Protein AF-A0A942ZDH5-F1 (afdb_monomer)

Solvent-accessible surface area (backbone atoms only — not comparable to full-atom values): 6066 Å² total; per-residue (Å²): 138,85,80,88,73,80,82,85,72,93,68,80,52,72,69,55,48,62,67,33,48,62,43,25,53,53,11,25,53,49,3,25,57,38,3,44,36,70,65,49,24,40,67,53,17,20,55,50,20,32,51,53,47,42,72,72,40,95,60,48,84,44,56,90,74,75,37,65,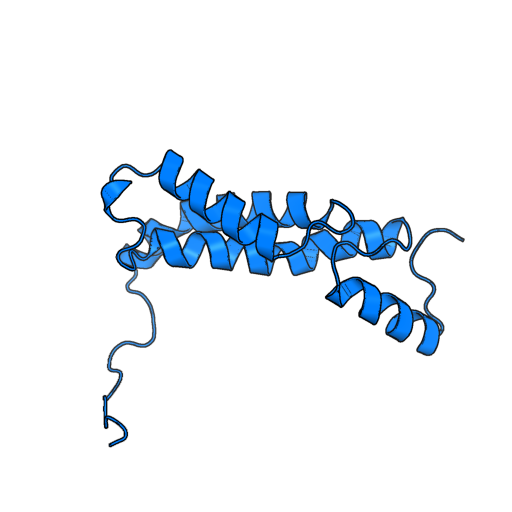58,60,50,46,8,17,53,32,1,26,61,25,12,66,64,15,17,46,48,31,23,52,61,63,49,39,34,3,22,78,68,46,46,54,45,53,56,54,33,48,75,71,75,40,78,56,22,76,133

Secondary structure (DSSP, 8-state):
----------S--HHHHHHHHHHHHHHHHHHHHHHTSTTTHHHHHHHHHHHHHHHH-S-GGGTTTT-HHHHHHHHHHHHHHHHHTHHHHHHHS--SSHHHHHHHHHHHHTT---S--

pLDDT: mean 92.47, std 10.56, range [42.44, 98.5]

Radius of gyration: 17.67 Å; Cα contacts (8 Å, |Δi|>4): 191; chains: 1; bounding box: 33×37×50 Å

Structure (mmCIF, N/CA/C/O backbone):
data_AF-A0A942ZDH5-F1
#
_entry.id   AF-A0A942ZDH5-F1
#
loop_
_atom_site.group_PDB
_atom_site.id
_atom_site.type_symbol
_atom_site.label_atom_id
_atom_site.label_alt_id
_atom_site.label_comp_id
_atom_site.label_asym_id
_atom_site.label_entity_id
_atom_site.label_seq_id
_atom_site.pdbx_PDB_ins_code
_atom_site.Cartn_x
_atom_site.Cartn_y
_atom_site.Cartn_z
_atom_site.occupancy
_atom_site.B_iso_or_equiv
_atom_site.auth_seq_id
_atom_site.auth_comp_id
_atom_site.auth_asym_id
_atom_site.auth_atom_id
_atom_site.pdbx_PDB_model_num
ATOM 1 N N . MET A 1 1 ? 9.350 -27.510 18.566 1.00 42.44 1 MET A N 1
ATOM 2 C CA . MET A 1 1 ? 7.913 -27.640 18.895 1.00 42.44 1 MET A CA 1
ATOM 3 C C . MET A 1 1 ? 7.119 -26.803 17.902 1.00 42.44 1 MET A C 1
ATOM 5 O O . MET A 1 1 ? 7.037 -25.596 18.075 1.00 42.44 1 MET A O 1
ATOM 9 N N . VAL A 1 2 ? 6.609 -27.405 16.824 1.00 50.97 2 VAL A N 1
ATOM 10 C CA . VAL A 1 2 ? 5.690 -26.715 15.902 1.00 50.97 2 VAL A CA 1
ATOM 11 C C . VAL A 1 2 ? 4.287 -26.878 16.480 1.00 50.97 2 VAL A C 1
ATOM 13 O O . VAL A 1 2 ? 3.834 -28.000 16.695 1.00 50.97 2 VAL A O 1
ATOM 16 N N . SER A 1 3 ? 3.650 -25.764 16.833 1.00 52.53 3 SER A N 1
ATOM 17 C CA . SER A 1 3 ? 2.314 -25.747 17.430 1.00 52.53 3 SER A CA 1
ATOM 18 C C . SER A 1 3 ? 1.282 -26.299 16.439 1.00 52.53 3 SER A C 1
ATOM 20 O O . SER A 1 3 ? 1.098 -25.738 15.361 1.00 52.53 3 SER A O 1
ATOM 22 N N . ASN A 1 4 ? 0.597 -27.386 16.813 1.00 56.91 4 ASN A N 1
ATOM 23 C CA . ASN A 1 4 ? -0.554 -27.976 16.112 1.00 56.91 4 ASN A CA 1
ATOM 24 C C . ASN A 1 4 ? -1.817 -27.102 16.292 1.00 56.91 4 ASN A C 1
ATOM 26 O O . ASN A 1 4 ? -2.861 -27.555 16.767 1.00 56.91 4 ASN A O 1
ATOM 30 N N . ALA A 1 5 ? -1.723 -25.815 15.959 1.00 63.62 5 ALA A N 1
ATOM 31 C CA . ALA A 1 5 ? -2.845 -24.894 16.048 1.00 63.62 5 ALA A CA 1
ATOM 32 C C . ALA A 1 5 ? -3.826 -25.163 14.895 1.00 63.62 5 ALA A C 1
ATOM 34 O O . ALA A 1 5 ? -3.571 -24.813 13.744 1.00 63.62 5 ALA A O 1
ATOM 35 N N . LYS A 1 6 ? -4.972 -25.786 15.195 1.00 65.81 6 LYS A N 1
ATOM 36 C CA . LYS A 1 6 ? -6.099 -25.866 14.254 1.00 65.81 6 LYS A CA 1
ATOM 37 C C . LYS A 1 6 ? -6.674 -24.459 14.058 1.00 65.81 6 LYS A C 1
ATOM 39 O O . LYS A 1 6 ? -7.417 -23.979 14.912 1.00 65.81 6 LYS A O 1
ATOM 44 N N . ILE A 1 7 ? -6.335 -23.807 12.945 1.00 73.88 7 ILE A N 1
ATOM 45 C CA . ILE A 1 7 ? -6.933 -22.526 12.543 1.00 73.88 7 ILE A CA 1
ATOM 46 C C . ILE A 1 7 ? -8.398 -22.794 12.193 1.00 73.88 7 ILE A C 1
ATOM 48 O O . ILE A 1 7 ? -8.691 -23.460 11.203 1.00 73.88 7 ILE A O 1
ATOM 52 N N . LYS A 1 8 ? -9.317 -22.340 13.051 1.00 66.94 8 LYS A N 1
ATOM 53 C CA . LYS A 1 8 ? -10.750 -22.643 12.926 1.00 66.94 8 LYS A CA 1
ATOM 54 C C . LYS A 1 8 ? -11.567 -21.587 12.179 1.00 66.94 8 LYS A C 1
ATOM 56 O O . LYS A 1 8 ? -12.690 -21.895 11.816 1.00 66.94 8 LYS A O 1
ATOM 61 N N . ASP A 1 9 ? -11.001 -20.422 11.867 1.00 71.06 9 ASP A N 1
ATOM 62 C CA . ASP A 1 9 ? -11.696 -19.334 11.171 1.00 71.06 9 ASP A CA 1
ATOM 63 C C . ASP A 1 9 ? -10.709 -18.576 10.265 1.00 71.06 9 ASP A C 1
ATOM 65 O O . ASP A 1 9 ? -10.002 -17.677 10.709 1.00 71.06 9 ASP A O 1
ATOM 69 N N . ILE A 1 10 ? -10.615 -18.987 8.996 1.00 81.50 10 ILE A N 1
ATOM 70 C CA . ILE A 1 10 ? -9.659 -18.427 8.016 1.00 81.50 10 ILE A CA 1
ATOM 71 C C . ILE A 1 10 ? -10.162 -17.096 7.437 1.00 81.50 10 ILE A C 1
ATOM 73 O O . ILE A 1 10 ? -9.372 -16.254 7.017 1.00 81.50 10 ILE A O 1
ATOM 77 N N . LEU A 1 11 ? -11.483 -16.904 7.404 1.00 85.94 11 LEU A N 1
ATOM 78 C CA . LEU A 1 11 ? -12.112 -15.735 6.801 1.00 85.94 11 LEU A CA 1
ATOM 79 C C . LEU A 1 11 ? -12.611 -14.754 7.871 1.00 85.94 11 LEU A C 1
ATOM 81 O O . LEU A 1 11 ? -13.173 -15.193 8.878 1.00 85.94 11 LEU A O 1
ATOM 85 N N . PRO A 1 12 ? -12.483 -13.433 7.637 1.00 84.94 12 PRO A N 1
ATOM 86 C CA . PRO A 1 12 ? -13.026 -12.436 8.545 1.00 84.94 12 PRO A CA 1
ATOM 87 C C . PRO A 1 12 ? -14.552 -12.524 8.607 1.00 84.94 12 PRO A C 1
ATOM 89 O O . PRO A 1 12 ? -15.236 -12.787 7.611 1.00 84.94 12 PRO A O 1
ATOM 92 N N . LYS A 1 13 ? -15.118 -12.231 9.776 1.00 91.38 13 LYS A N 1
ATOM 93 C CA . LYS A 1 13 ? -16.573 -12.177 9.951 1.00 91.38 13 LYS A CA 1
ATOM 94 C C . LYS A 1 13 ? -17.148 -10.986 9.187 1.00 91.38 13 LYS A C 1
ATOM 96 O O . LYS A 1 13 ? -16.513 -9.946 9.039 1.00 91.38 13 LYS A O 1
ATOM 101 N N . ARG A 1 14 ? -18.421 -11.068 8.782 1.00 90.62 14 ARG A N 1
ATOM 102 C CA . ARG A 1 14 ? -19.108 -9.977 8.052 1.00 90.62 14 ARG A CA 1
ATOM 103 C C . ARG A 1 14 ? -19.016 -8.614 8.751 1.00 90.62 14 ARG A C 1
ATOM 105 O O . ARG A 1 14 ? -18.899 -7.593 8.081 1.00 90.62 14 ARG A O 1
ATOM 112 N N . ASN A 1 15 ? -19.057 -8.590 10.083 1.00 91.38 15 ASN A N 1
ATOM 113 C CA . ASN A 1 15 ? -18.926 -7.349 10.853 1.00 91.38 15 ASN A CA 1
ATOM 114 C C . ASN A 1 15 ? -17.510 -6.764 10.786 1.00 91.38 15 ASN A C 1
ATOM 116 O O . ASN A 1 15 ? -17.357 -5.547 10.747 1.00 91.38 15 ASN A O 1
ATOM 120 N N . GLU A 1 16 ? -16.489 -7.617 10.732 1.00 91.38 16 GLU A N 1
ATOM 121 C CA . GLU A 1 16 ? -15.094 -7.207 10.579 1.00 91.38 16 GLU A CA 1
ATOM 122 C C . GLU A 1 16 ? -14.849 -6.657 9.175 1.00 91.38 16 GLU A C 1
ATOM 124 O O . GLU A 1 16 ? -14.285 -5.576 9.047 1.00 91.38 16 GLU A O 1
ATOM 129 N N . ILE A 1 17 ? -15.391 -7.319 8.144 1.00 93.38 17 ILE A N 1
ATOM 130 C CA . ILE A 1 17 ? -15.348 -6.843 6.751 1.00 93.38 17 ILE A CA 1
ATOM 131 C C . ILE A 1 17 ? -15.937 -5.432 6.649 1.00 93.38 17 ILE A C 1
ATOM 133 O O . ILE A 1 17 ? -15.295 -4.529 6.114 1.00 93.38 17 ILE A O 1
ATOM 137 N N . LYS A 1 18 ? -17.131 -5.202 7.215 1.00 93.62 18 LYS A N 1
ATOM 138 C CA . LYS A 1 18 ? -17.758 -3.868 7.227 1.00 93.62 18 LYS A CA 1
ATOM 139 C C . LYS A 1 18 ? -16.877 -2.814 7.902 1.00 93.62 18 LYS A C 1
ATOM 141 O O . LYS A 1 18 ? -16.829 -1.680 7.435 1.00 93.62 18 LYS A O 1
ATOM 146 N N . LYS A 1 19 ? -16.173 -3.187 8.974 1.00 92.94 19 LYS A N 1
ATOM 147 C CA . LYS A 1 19 ? -15.274 -2.292 9.714 1.00 92.94 19 LYS A CA 1
ATOM 148 C C . LYS A 1 19 ? -14.075 -1.854 8.868 1.00 92.94 19 LYS A C 1
ATOM 150 O O . LYS A 1 19 ? -13.688 -0.692 8.926 1.00 92.94 19 LYS A O 1
ATOM 155 N N . ILE A 1 20 ? -13.520 -2.765 8.067 1.00 96.19 20 ILE A N 1
ATOM 156 C CA . ILE A 1 20 ? -12.304 -2.516 7.273 1.00 96.19 20 ILE A CA 1
ATOM 157 C C . ILE A 1 20 ? -12.585 -2.024 5.852 1.00 96.19 20 ILE A C 1
ATOM 159 O O . ILE A 1 20 ? -11.681 -1.492 5.224 1.00 96.19 20 ILE A O 1
ATOM 163 N N . THR A 1 21 ? -13.823 -2.125 5.355 1.00 96.94 21 THR A N 1
ATOM 164 C CA . THR A 1 21 ? -14.171 -1.750 3.970 1.00 96.94 21 THR A CA 1
ATOM 165 C C . THR A 1 21 ? -13.782 -0.303 3.653 1.00 96.94 21 THR A C 1
ATOM 167 O O . THR A 1 21 ? -13.129 -0.043 2.648 1.00 96.94 21 THR A O 1
ATOM 170 N N . ILE A 1 22 ? -14.139 0.648 4.523 1.00 96.62 22 ILE A N 1
ATOM 171 C CA . ILE A 1 22 ? -13.816 2.066 4.308 1.00 96.62 22 ILE A CA 1
ATOM 172 C C . ILE A 1 22 ? -12.297 2.314 4.379 1.00 96.62 22 ILE A C 1
ATOM 174 O O . ILE A 1 22 ? -11.774 2.919 3.440 1.00 96.62 22 ILE A O 1
ATOM 178 N N . PRO A 1 23 ? -11.571 1.858 5.425 1.00 97.19 23 PRO A N 1
ATOM 179 C CA . PRO A 1 23 ? -10.110 1.908 5.446 1.00 97.19 23 PRO A CA 1
ATOM 180 C C . PRO A 1 23 ? -9.463 1.337 4.183 1.00 97.19 23 PRO A C 1
ATOM 182 O O . PRO A 1 23 ? -8.662 2.021 3.561 1.00 97.19 23 PRO A O 1
ATOM 185 N N . MET A 1 24 ? -9.869 0.141 3.751 1.00 98.12 24 MET A N 1
ATOM 186 C CA . MET A 1 24 ? -9.312 -0.518 2.568 1.00 98.12 24 MET A CA 1
ATOM 187 C C . MET A 1 24 ? -9.521 0.297 1.293 1.00 98.12 24 MET A C 1
ATOM 189 O O . MET A 1 24 ? -8.581 0.461 0.526 1.00 98.12 24 MET A O 1
ATOM 193 N N . VAL A 1 25 ? -10.724 0.835 1.064 1.00 98.25 25 VAL A N 1
ATOM 194 C CA . VAL A 1 25 ? -11.005 1.650 -0.131 1.00 98.25 25 VAL A CA 1
ATOM 195 C C . VAL A 1 25 ? -10.161 2.923 -0.130 1.00 98.25 25 VAL A C 1
ATOM 197 O O . VAL A 1 25 ? -9.549 3.260 -1.141 1.00 98.25 25 VAL A O 1
ATOM 200 N N . ARG A 1 26 ? -10.081 3.619 1.010 1.00 97.88 26 ARG A N 1
ATOM 201 C CA . ARG A 1 26 ? -9.270 4.839 1.136 1.00 97.88 26 ARG A CA 1
ATOM 202 C C . ARG A 1 26 ? -7.789 4.549 0.924 1.00 97.88 26 ARG A C 1
ATOM 204 O O . ARG A 1 26 ? -7.138 5.259 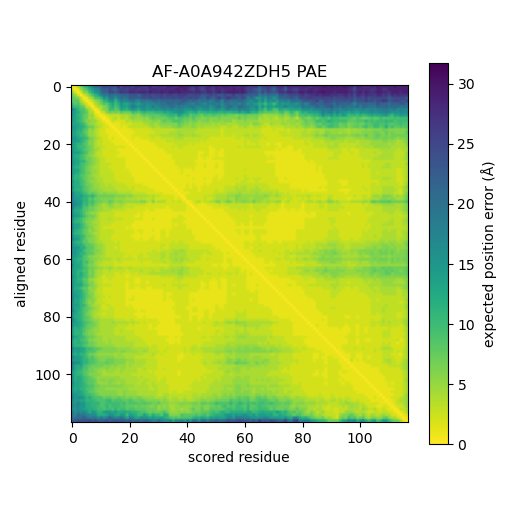0.166 1.00 97.88 26 ARG A O 1
ATOM 211 N N . SER A 1 27 ? -7.280 3.499 1.558 1.00 98.50 27 SER A N 1
ATOM 212 C CA . SER A 1 27 ? -5.900 3.053 1.391 1.00 98.50 27 SER A CA 1
ATOM 213 C C . SER A 1 27 ? -5.615 2.586 -0.028 1.00 98.50 27 SER A C 1
ATOM 215 O O . SER A 1 27 ? -4.550 2.893 -0.538 1.00 98.50 27 SER A O 1
ATOM 217 N N . GLY A 1 28 ? -6.563 1.943 -0.709 1.00 98.44 28 GLY A N 1
ATOM 218 C CA . GLY A 1 28 ? -6.411 1.559 -2.110 1.00 98.44 28 GLY A CA 1
ATOM 219 C C . GLY A 1 28 ? -6.275 2.766 -3.045 1.00 98.44 28 GLY A C 1
ATOM 220 O O . GLY A 1 28 ? -5.411 2.782 -3.921 1.00 98.44 28 GLY A O 1
ATOM 221 N N . ILE A 1 29 ? -7.065 3.821 -2.824 1.00 98.31 29 ILE A N 1
ATOM 222 C CA . ILE A 1 29 ? -6.922 5.084 -3.567 1.00 98.31 29 ILE A CA 1
ATOM 223 C C . ILE A 1 29 ? -5.553 5.715 -3.282 1.00 98.31 29 ILE A C 1
ATOM 225 O O . ILE A 1 29 ? -4.841 6.071 -4.218 1.00 98.31 29 ILE A O 1
ATOM 229 N N . LEU A 1 30 ? -5.161 5.808 -2.005 1.00 98.25 30 LEU A N 1
ATOM 230 C CA . LEU A 1 30 ? -3.851 6.337 -1.612 1.00 98.25 30 LEU A CA 1
ATOM 231 C C . LEU A 1 30 ? -2.707 5.533 -2.239 1.00 98.25 30 LEU A C 1
ATOM 233 O O . LEU A 1 30 ? -1.795 6.121 -2.807 1.00 98.25 30 LEU A O 1
ATOM 237 N N . GLY A 1 31 ? -2.781 4.205 -2.188 1.00 98.31 31 GLY A N 1
ATOM 238 C CA . GLY A 1 31 ? -1.796 3.303 -2.770 1.00 98.31 31 GLY A CA 1
ATOM 239 C C . GLY A 1 31 ? -1.690 3.449 -4.282 1.00 98.31 31 GLY A C 1
ATOM 240 O O . GLY A 1 31 ? -0.590 3.526 -4.809 1.00 98.31 31 GLY A O 1
ATOM 241 N N . THR A 1 32 ? -2.812 3.600 -4.987 1.00 98.19 32 THR A N 1
ATOM 242 C CA . THR A 1 32 ? -2.793 3.840 -6.439 1.00 98.19 32 THR A CA 1
ATOM 243 C C . THR A 1 32 ? -2.103 5.165 -6.778 1.00 98.19 32 THR A C 1
ATOM 245 O O . THR A 1 32 ? -1.272 5.211 -7.682 1.00 98.19 32 THR A O 1
ATOM 248 N N . ILE A 1 33 ? -2.411 6.236 -6.035 1.00 98.06 33 ILE A N 1
ATOM 249 C CA . ILE A 1 33 ? -1.787 7.554 -6.226 1.00 98.06 33 ILE A CA 1
ATOM 250 C C . ILE A 1 33 ? -0.289 7.492 -5.925 1.00 98.06 33 ILE A C 1
ATOM 252 O O . ILE A 1 33 ? 0.506 8.004 -6.704 1.00 98.06 33 ILE A O 1
ATOM 256 N N . ILE A 1 34 ? 0.100 6.853 -4.821 1.00 98.00 34 ILE A N 1
ATOM 257 C CA . ILE A 1 34 ? 1.507 6.695 -4.440 1.00 98.00 34 ILE A CA 1
ATOM 258 C C . ILE A 1 34 ? 2.248 5.855 -5.479 1.00 98.00 34 ILE A C 1
ATOM 260 O O . ILE A 1 34 ? 3.334 6.238 -5.887 1.00 98.00 34 ILE A O 1
ATOM 264 N N . GLY A 1 35 ? 1.647 4.771 -5.973 1.00 97.19 35 GLY A N 1
ATOM 265 C CA . GLY A 1 35 ? 2.237 3.957 -7.034 1.00 97.19 35 GLY A CA 1
ATOM 266 C C . GLY A 1 35 ? 2.456 4.736 -8.330 1.00 97.19 35 GLY A C 1
ATOM 267 O O . GLY A 1 35 ? 3.422 4.480 -9.039 1.00 97.19 35 GLY A O 1
ATOM 268 N N . ALA A 1 36 ? 1.619 5.733 -8.623 1.00 97.12 36 ALA A N 1
ATOM 269 C CA . ALA A 1 36 ? 1.825 6.598 -9.780 1.00 97.12 36 ALA A CA 1
ATOM 270 C C . ALA A 1 36 ? 3.053 7.525 -9.643 1.00 97.12 36 ALA A C 1
ATOM 272 O O . ALA A 1 36 ? 3.485 8.105 -10.640 1.00 97.12 36 ALA A O 1
ATOM 273 N N . ILE A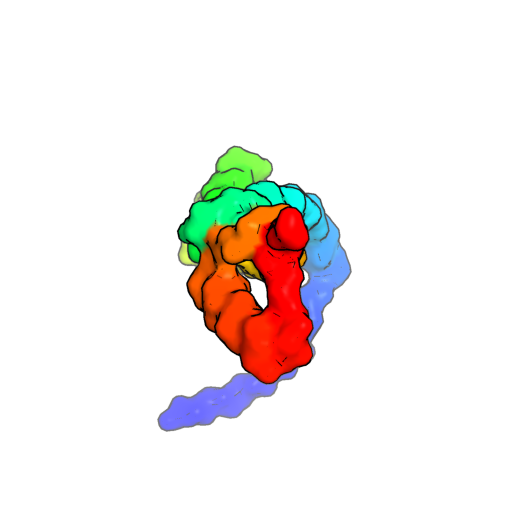 1 37 ? 3.616 7.672 -8.436 1.00 97.25 37 ILE A N 1
ATOM 274 C CA . ILE A 1 37 ? 4.823 8.459 -8.171 1.00 97.25 37 ILE A CA 1
ATOM 275 C C . ILE A 1 37 ? 6.056 7.577 -8.427 1.00 97.25 37 ILE A C 1
ATOM 277 O O . ILE A 1 37 ? 6.230 6.562 -7.749 1.00 97.25 37 ILE A O 1
ATOM 281 N N . PRO A 1 38 ? 6.953 7.964 -9.353 1.00 95.75 38 PRO A N 1
ATOM 282 C CA . PRO A 1 38 ? 8.169 7.209 -9.628 1.00 95.75 38 PRO A CA 1
ATOM 283 C C . PRO A 1 38 ? 9.019 6.942 -8.382 1.00 95.75 38 PRO A C 1
ATOM 285 O O . PRO A 1 38 ? 9.368 7.863 -7.644 1.00 95.75 38 PRO A O 1
ATOM 288 N N . GLY A 1 39 ? 9.374 5.673 -8.179 1.00 92.62 39 GLY A N 1
ATOM 289 C CA . GLY A 1 39 ? 10.243 5.221 -7.093 1.00 92.62 39 GLY A CA 1
ATOM 290 C C . GLY A 1 39 ? 9.639 5.253 -5.684 1.00 92.62 39 GLY A C 1
ATOM 291 O O . GLY A 1 39 ? 10.372 4.970 -4.740 1.00 92.62 39 GLY A O 1
ATOM 292 N N . ALA A 1 40 ? 8.353 5.583 -5.512 1.00 94.94 40 ALA A N 1
ATOM 293 C CA . ALA A 1 40 ? 7.738 5.671 -4.185 1.00 94.94 40 ALA A CA 1
ATOM 294 C C . ALA A 1 40 ? 7.387 4.299 -3.586 1.00 94.94 40 ALA A C 1
ATOM 296 O O . ALA A 1 40 ? 7.594 4.085 -2.399 1.00 94.94 40 ALA A O 1
ATOM 297 N N . GLY A 1 41 ? 6.876 3.371 -4.400 1.00 92.56 41 GLY A N 1
ATOM 298 C CA . GLY A 1 41 ? 6.672 1.979 -4.000 1.00 92.56 41 GLY A CA 1
ATOM 299 C C . GLY A 1 41 ? 5.640 1.682 -2.905 1.00 92.56 41 GLY A C 1
ATOM 300 O O . GLY A 1 41 ? 4.861 2.524 -2.448 1.00 92.56 41 GLY A O 1
ATOM 301 N N . GLY A 1 42 ? 5.586 0.392 -2.561 1.00 95.25 42 GLY A N 1
ATOM 302 C CA . GLY A 1 42 ? 4.592 -0.211 -1.668 1.00 95.25 42 GLY A CA 1
ATOM 303 C C . GLY A 1 42 ? 4.813 0.068 -0.183 1.00 95.25 42 GLY A C 1
ATOM 304 O O . GLY A 1 42 ? 3.856 0.176 0.584 1.00 95.25 42 GLY A O 1
ATOM 305 N N . ASP A 1 43 ? 6.065 0.247 0.225 1.00 95.56 43 ASP A N 1
ATOM 306 C CA . ASP A 1 43 ? 6.461 0.559 1.597 1.00 95.56 43 ASP A CA 1
ATOM 307 C C . ASP A 1 43 ? 5.932 1.927 2.043 1.00 95.56 43 ASP A C 1
ATOM 309 O O . ASP A 1 43 ? 5.273 2.025 3.084 1.00 95.56 43 ASP A O 1
ATOM 313 N N . ILE A 1 44 ? 6.117 2.971 1.226 1.00 96.62 44 ILE A N 1
ATOM 314 C CA . ILE A 1 44 ? 5.552 4.299 1.494 1.00 96.62 44 ILE A CA 1
ATOM 315 C C . ILE A 1 44 ? 4.024 4.218 1.549 1.00 96.62 44 ILE A C 1
ATOM 317 O O . ILE A 1 44 ? 3.409 4.750 2.480 1.00 96.62 44 ILE A O 1
ATOM 321 N N . ALA A 1 45 ? 3.395 3.513 0.604 1.00 98.00 45 ALA A N 1
ATOM 322 C CA . ALA A 1 45 ? 1.944 3.348 0.584 1.00 98.00 45 ALA A CA 1
ATOM 323 C C . ALA A 1 45 ? 1.403 2.647 1.832 1.00 98.00 45 ALA A C 1
ATOM 325 O O . ALA A 1 45 ? 0.375 3.074 2.368 1.00 98.00 45 ALA A O 1
ATOM 326 N N . ALA A 1 46 ? 2.098 1.622 2.328 1.00 98.00 46 ALA A N 1
ATOM 327 C CA . ALA A 1 46 ? 1.743 0.928 3.556 1.00 98.00 46 ALA A CA 1
ATOM 328 C C . ALA A 1 46 ? 1.830 1.867 4.771 1.00 98.00 46 ALA A C 1
ATOM 330 O O . ALA A 1 46 ? 0.860 1.991 5.523 1.00 98.00 46 ALA A O 1
ATOM 331 N N . PHE A 1 47 ? 2.943 2.591 4.939 1.00 97.94 47 PHE A N 1
ATOM 332 C CA . PHE A 1 47 ? 3.120 3.517 6.063 1.00 97.94 47 PHE A CA 1
ATOM 333 C C . PHE A 1 47 ? 2.112 4.668 6.048 1.00 97.94 47 PHE A C 1
ATOM 335 O O . PHE A 1 47 ? 1.510 4.978 7.080 1.00 97.94 47 PHE A O 1
ATOM 342 N N . VAL A 1 48 ? 1.889 5.286 4.886 1.00 98.19 48 VAL A N 1
ATOM 343 C CA . VAL A 1 48 ? 0.907 6.369 4.737 1.00 98.19 48 VAL A CA 1
ATOM 344 C C . VAL A 1 48 ? -0.502 5.848 5.012 1.00 98.19 48 VAL A C 1
ATOM 346 O O . VAL A 1 48 ? -1.236 6.454 5.788 1.00 98.19 48 VAL A O 1
ATOM 349 N N . SER A 1 49 ? -0.866 4.690 4.459 1.00 98.38 49 SER A N 1
ATOM 350 C CA . SER A 1 49 ? -2.174 4.064 4.685 1.00 98.38 49 SER A CA 1
ATOM 351 C C . SER A 1 49 ? -2.421 3.728 6.152 1.00 98.38 49 SER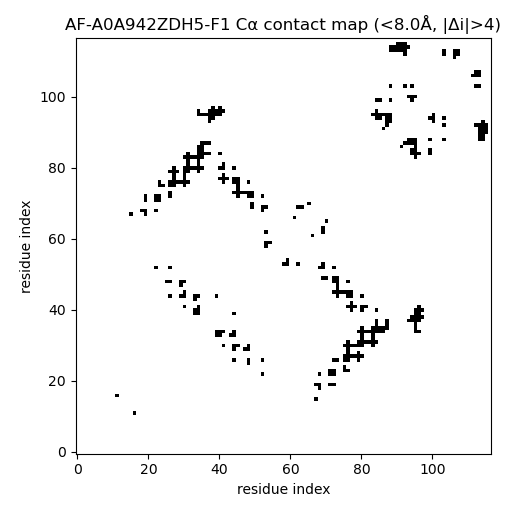 A C 1
ATOM 353 O O . SER A 1 49 ? -3.520 3.971 6.660 1.00 98.38 49 SER A O 1
ATOM 355 N N . TYR A 1 50 ? -1.409 3.208 6.850 1.00 98.44 50 TYR A N 1
ATOM 356 C CA . TYR A 1 50 ? -1.478 2.942 8.284 1.00 98.44 50 TYR A CA 1
ATOM 357 C C . TYR A 1 50 ? -1.693 4.230 9.083 1.00 98.44 50 TYR A C 1
ATOM 359 O O . TYR A 1 50 ? -2.611 4.306 9.903 1.00 98.44 50 TYR A O 1
ATOM 367 N N . ASN A 1 51 ? -0.882 5.257 8.818 1.00 98.06 51 ASN A N 1
ATOM 368 C CA . ASN A 1 51 ? -0.942 6.533 9.528 1.00 98.06 51 ASN A CA 1
ATOM 369 C C . ASN A 1 51 ? -2.259 7.270 9.287 1.00 98.06 51 ASN A C 1
ATOM 371 O O . ASN A 1 51 ? -2.884 7.727 10.242 1.00 98.06 51 ASN A O 1
ATOM 375 N N . GLU A 1 52 ? -2.724 7.339 8.042 1.00 98.06 52 GLU A N 1
ATOM 376 C CA . GLU A 1 52 ? -3.990 7.987 7.714 1.00 98.06 52 GLU A CA 1
ATOM 377 C C . GLU A 1 52 ? -5.168 7.212 8.317 1.00 98.06 52 GLU A C 1
ATOM 379 O O . GLU A 1 52 ? -6.053 7.801 8.937 1.00 98.06 52 GLU A O 1
ATOM 384 N N . THR A 1 53 ? -5.154 5.880 8.269 1.00 98.06 53 THR A N 1
ATOM 385 C CA . THR A 1 53 ? -6.208 5.086 8.921 1.00 98.06 53 THR A CA 1
ATOM 386 C C . THR A 1 53 ? -6.205 5.277 10.436 1.00 98.06 53 THR A C 1
ATOM 388 O O . THR A 1 53 ? -7.274 5.440 11.026 1.00 98.06 53 THR A O 1
ATOM 391 N N . LYS A 1 54 ? -5.027 5.338 11.074 1.00 98.06 54 LYS A N 1
ATOM 392 C CA . LYS A 1 54 ? -4.898 5.663 12.502 1.00 98.06 54 LYS A CA 1
ATOM 393 C C . LYS A 1 54 ? -5.450 7.051 12.811 1.00 98.06 54 LYS A C 1
ATOM 395 O O . LYS A 1 54 ? -6.216 7.198 13.759 1.00 98.06 54 LYS A O 1
ATOM 400 N N . ARG A 1 55 ? -5.103 8.048 11.995 1.00 97.56 55 ARG A N 1
ATOM 401 C CA . ARG A 1 55 ? -5.534 9.445 12.135 1.00 97.56 55 ARG A CA 1
ATOM 402 C C . ARG A 1 55 ? -7.053 9.602 12.085 1.00 97.56 55 ARG A C 1
ATOM 404 O O . ARG A 1 55 ? -7.598 10.416 12.820 1.00 97.56 55 ARG A O 1
ATOM 411 N N . PHE A 1 56 ? -7.733 8.826 11.242 1.00 95.75 56 PHE A N 1
ATOM 412 C CA . PHE A 1 56 ? -9.196 8.853 11.114 1.00 95.75 56 PHE A CA 1
ATOM 413 C C . PHE A 1 56 ? -9.924 7.820 11.983 1.00 95.75 56 PHE A C 1
ATOM 415 O O . PHE A 1 56 ? -11.155 7.745 11.949 1.00 95.75 56 PHE A O 1
ATOM 422 N N . SER A 1 57 ? -9.195 7.008 12.748 1.00 96.25 57 SER A N 1
ATOM 423 C CA . SER A 1 57 ? -9.800 6.005 13.614 1.00 96.25 57 SER A CA 1
ATOM 424 C C . SER A 1 57 ? -10.477 6.647 14.821 1.00 96.25 57 SER A C 1
ATOM 426 O O . SER A 1 57 ? -9.964 7.585 15.423 1.00 96.25 57 SER A O 1
ATOM 428 N N . LYS A 1 58 ? -11.609 6.069 15.234 1.00 95.06 58 LYS A N 1
ATOM 429 C CA . LYS A 1 58 ? -12.266 6.393 16.511 1.00 95.06 58 LYS A CA 1
ATOM 430 C C . LYS A 1 58 ? -11.539 5.796 17.721 1.00 95.06 58 LYS A C 1
ATOM 432 O O . LYS A 1 58 ? -11.813 6.200 18.841 1.00 95.06 58 LYS A O 1
ATOM 437 N N . THR A 1 59 ? -10.666 4.815 17.491 1.00 95.56 59 THR A N 1
ATOM 438 C CA . THR A 1 59 ? -9.872 4.127 18.521 1.00 95.56 59 THR A CA 1
ATOM 439 C C . THR A 1 59 ? -8.402 4.049 18.079 1.00 95.56 59 THR A C 1
ATOM 441 O O . THR A 1 59 ? -7.922 2.957 17.738 1.00 95.56 59 THR A O 1
ATOM 444 N N . PRO A 1 60 ? -7.693 5.190 17.955 1.00 96.62 60 PRO A N 1
ATOM 445 C CA . PRO A 1 60 ? -6.299 5.237 17.504 1.00 96.62 60 PRO A CA 1
ATOM 446 C C . PRO A 1 60 ? -5.326 4.503 18.444 1.00 96.62 60 PRO A C 1
ATOM 448 O O . PRO A 1 60 ? -4.263 4.066 18.009 1.00 96.62 60 PRO A O 1
ATOM 451 N N . GLU A 1 61 ? -5.690 4.316 19.711 1.00 97.31 61 GLU A N 1
ATOM 452 C CA . GLU A 1 61 ? -4.931 3.588 20.732 1.00 97.31 61 GLU A CA 1
ATOM 453 C C . GLU A 1 61 ? -4.812 2.080 20.461 1.00 97.31 61 GLU A C 1
ATOM 455 O O . GLU A 1 61 ? -3.919 1.426 20.990 1.00 97.31 61 GLU A O 1
ATOM 460 N N . LYS A 1 62 ? -5.670 1.516 19.600 1.00 96.12 62 LYS A N 1
ATOM 461 C CA . LYS A 1 62 ? -5.597 0.099 19.195 1.00 96.12 62 LYS A CA 1
ATOM 462 C C . LYS A 1 62 ? -4.566 -0.162 18.090 1.00 96.12 62 LYS A C 1
ATOM 464 O O . LYS A 1 62 ? -4.313 -1.308 17.725 1.00 96.12 62 LYS A O 1
ATOM 469 N N . PHE A 1 63 ? -3.980 0.880 17.511 1.00 97.44 63 PHE A N 1
ATOM 470 C CA . PHE A 1 63 ? -2.952 0.725 16.484 1.00 97.44 63 PHE A CA 1
ATOM 471 C C . PHE A 1 63 ? -1.643 0.273 17.136 1.00 97.44 63 PHE A C 1
ATOM 473 O O . PHE A 1 63 ? -1.225 0.834 18.144 1.00 97.44 63 PHE A O 1
ATOM 480 N N . GLY A 1 64 ? -1.002 -0.745 16.560 1.00 95.88 64 GLY A N 1
ATOM 481 C CA . GLY A 1 64 ? 0.181 -1.406 17.122 1.00 95.88 64 GLY A CA 1
ATOM 482 C C . GLY A 1 64 ? -0.134 -2.645 17.966 1.00 95.88 64 GLY A C 1
ATOM 483 O O . GLY A 1 64 ? 0.779 -3.392 18.295 1.00 95.88 64 GLY A O 1
ATOM 484 N N . THR A 1 65 ? -1.411 -2.917 18.261 1.00 96.38 65 THR A N 1
ATOM 485 C CA . THR A 1 65 ? -1.838 -4.116 19.013 1.00 96.38 65 THR A CA 1
ATOM 486 C C . THR A 1 65 ? -2.377 -5.237 18.118 1.00 96.38 65 THR A C 1
ATOM 488 O O . THR A 1 65 ? -2.920 -6.221 18.614 1.00 96.38 65 THR A O 1
ATOM 491 N N . GLY A 1 66 ? -2.256 -5.090 16.794 1.00 93.12 66 GLY A N 1
ATOM 492 C CA . GLY A 1 66 ? -2.820 -6.028 15.818 1.00 93.12 66 GLY A CA 1
ATOM 493 C C . GLY A 1 66 ? -4.308 -5.810 15.528 1.00 93.12 66 GLY A C 1
ATOM 494 O O . GLY A 1 66 ? -4.989 -6.738 15.099 1.00 93.12 66 GLY A O 1
ATOM 495 N N . CYS A 1 67 ? -4.846 -4.605 15.764 1.00 95.44 67 CYS A N 1
ATOM 496 C CA . CYS A 1 67 ? -6.216 -4.303 15.350 1.00 95.44 67 CYS A CA 1
ATOM 497 C C . CYS A 1 67 ? -6.396 -4.469 13.832 1.00 95.44 67 CYS A C 1
ATOM 499 O O . CYS A 1 67 ? -5.511 -4.134 13.045 1.00 95.44 67 CYS A O 1
ATOM 501 N N . ILE A 1 68 ? -7.566 -4.968 13.425 1.00 95.44 68 ILE A N 1
ATOM 502 C CA . ILE A 1 68 ? -7.806 -5.375 12.038 1.00 95.44 68 ILE A CA 1
ATOM 503 C C . ILE A 1 68 ? -7.666 -4.216 11.041 1.00 95.44 68 ILE A C 1
ATOM 505 O O . ILE A 1 68 ? -7.117 -4.409 9.961 1.00 95.44 68 ILE A O 1
ATOM 509 N N . GLU A 1 69 ? -8.074 -2.994 11.399 1.00 96.69 69 GLU A N 1
ATOM 510 C CA . GLU A 1 69 ? -7.883 -1.818 10.539 1.00 96.69 69 GLU A CA 1
ATOM 511 C C . GLU A 1 69 ? -6.406 -1.462 10.347 1.00 96.69 69 GLU A C 1
ATOM 513 O O . GLU A 1 69 ? -6.015 -1.051 9.258 1.00 96.69 69 GLU A O 1
ATOM 518 N N . GLY A 1 70 ? -5.583 -1.665 11.380 1.00 96.56 70 GLY A N 1
ATOM 519 C CA . GLY A 1 70 ? -4.137 -1.447 11.332 1.00 96.56 70 GLY A CA 1
ATOM 520 C C . GLY A 1 70 ? -3.383 -2.478 10.487 1.00 96.56 70 GLY A C 1
ATOM 521 O O . GLY A 1 70 ? -2.206 -2.275 10.222 1.00 96.56 70 GLY A O 1
ATOM 522 N N . ILE A 1 71 ? -4.042 -3.555 10.052 1.00 96.50 71 ILE A N 1
ATOM 523 C CA . ILE A 1 71 ? -3.480 -4.569 9.148 1.00 96.50 71 ILE A CA 1
ATOM 524 C C . ILE A 1 71 ? -4.085 -4.409 7.750 1.00 96.50 71 ILE A C 1
ATOM 526 O O . ILE A 1 71 ? -3.369 -4.319 6.759 1.00 96.50 71 ILE A O 1
ATOM 530 N N . ALA A 1 72 ? -5.414 -4.320 7.663 1.00 97.50 72 ALA A N 1
ATOM 531 C CA . ALA A 1 72 ? -6.124 -4.292 6.390 1.00 97.50 72 ALA A CA 1
ATOM 532 C C . ALA A 1 72 ? -5.835 -3.029 5.564 1.00 97.50 72 ALA A C 1
ATOM 534 O O . ALA A 1 72 ? -5.757 -3.106 4.343 1.00 97.50 72 ALA A O 1
ATOM 535 N N . ALA A 1 73 ? -5.678 -1.871 6.210 1.00 98.06 73 ALA A N 1
ATOM 536 C CA . ALA A 1 73 ? -5.383 -0.619 5.520 1.00 98.06 73 ALA A CA 1
ATOM 537 C C . ALA A 1 73 ? -3.998 -0.592 4.846 1.00 98.06 73 ALA A C 1
ATOM 539 O O . ALA A 1 73 ? -3.953 -0.370 3.635 1.00 98.06 73 ALA A O 1
ATOM 540 N N . PRO A 1 74 ? -2.871 -0.820 5.556 1.00 98.19 74 PRO A N 1
ATOM 541 C CA . PRO A 1 74 ? -1.558 -0.851 4.909 1.00 98.19 74 PRO A CA 1
ATOM 542 C C . PRO A 1 74 ? -1.462 -1.925 3.823 1.00 98.19 74 PRO A C 1
ATOM 54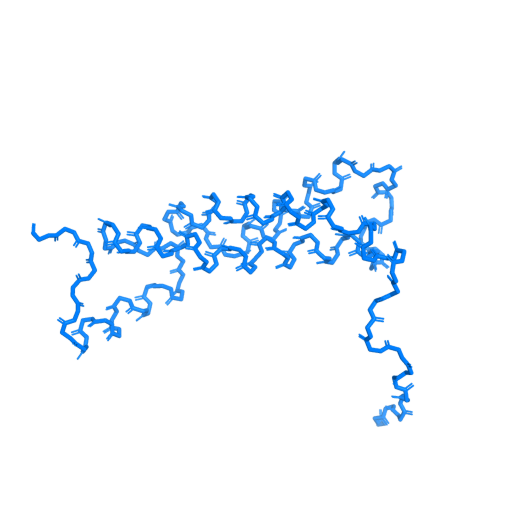4 O O . PRO A 1 74 ? -0.907 -1.644 2.766 1.00 98.19 74 PRO A O 1
ATOM 547 N N . GLU A 1 75 ? -2.063 -3.100 4.032 1.00 97.75 75 GLU A N 1
ATOM 548 C CA . GLU A 1 75 ? -2.074 -4.181 3.038 1.00 97.75 75 GLU A CA 1
ATOM 549 C C . GLU A 1 75 ? -2.865 -3.800 1.777 1.00 97.75 75 GLU A C 1
ATOM 551 O O . GLU A 1 75 ? -2.406 -4.013 0.656 1.00 97.75 75 GLU A O 1
ATOM 556 N N . ALA A 1 76 ? -4.038 -3.177 1.939 1.00 98.31 76 ALA A N 1
ATOM 557 C CA . ALA A 1 76 ? -4.820 -2.688 0.806 1.00 98.31 76 ALA A CA 1
ATOM 558 C C . ALA A 1 76 ? -4.084 -1.585 0.031 1.00 98.31 76 ALA A C 1
ATOM 560 O O . ALA A 1 76 ? -4.117 -1.579 -1.198 1.00 98.31 76 ALA A O 1
ATOM 561 N N . GLY A 1 77 ? -3.409 -0.670 0.735 1.00 98.38 77 GLY A N 1
ATOM 562 C CA . GLY A 1 77 ? -2.600 0.373 0.108 1.00 98.38 77 GLY A CA 1
ATOM 563 C C . GLY A 1 77 ? -1.409 -0.191 -0.660 1.00 98.38 77 GLY A C 1
ATOM 564 O O . GLY A 1 77 ? -1.227 0.147 -1.8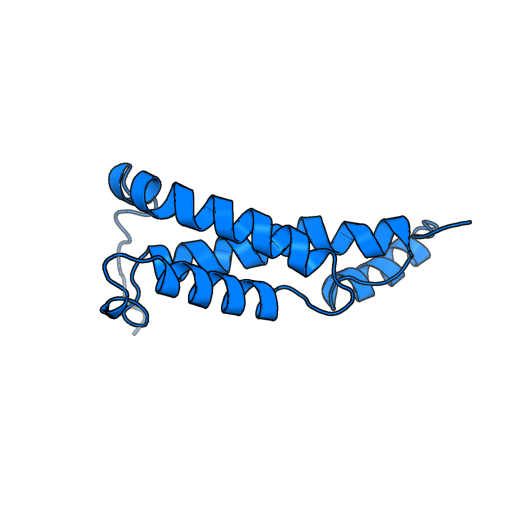25 1.00 98.38 77 GLY A O 1
ATOM 565 N N . ASN A 1 78 ? -0.652 -1.101 -0.047 1.00 97.69 78 ASN A N 1
ATOM 566 C CA . ASN A 1 78 ? 0.466 -1.785 -0.693 1.00 97.69 78 ASN A CA 1
ATOM 567 C C . ASN A 1 78 ? 0.022 -2.536 -1.959 1.00 97.69 78 ASN A C 1
ATOM 569 O O . ASN A 1 78 ? 0.603 -2.351 -3.023 1.00 97.69 78 ASN A O 1
ATOM 573 N N . ASN A 1 79 ? -1.061 -3.312 -1.890 1.00 97.56 79 ASN A N 1
ATOM 574 C CA . ASN A 1 79 ? -1.543 -4.055 -3.059 1.00 97.56 79 ASN A CA 1
ATOM 575 C C . ASN A 1 79 ? -2.080 -3.142 -4.169 1.00 97.56 79 ASN A C 1
ATOM 577 O O . ASN A 1 79 ? -1.976 -3.468 -5.351 1.00 97.56 79 ASN A O 1
ATOM 581 N N . ALA A 1 80 ? -2.631 -1.978 -3.821 1.00 98.12 80 ALA A N 1
ATOM 582 C CA . ALA A 1 80 ? -3.073 -1.012 -4.818 1.00 98.12 80 ALA A CA 1
ATOM 583 C C . ALA A 1 80 ? -1.910 -0.324 -5.558 1.00 98.12 80 ALA A C 1
ATOM 585 O O . ALA A 1 80 ? -2.086 0.080 -6.711 1.00 98.12 80 ALA A O 1
ATOM 586 N N . VAL A 1 81 ? -0.714 -0.247 -4.955 1.00 98.31 81 VAL A N 1
ATOM 587 C CA . VAL A 1 81 ? 0.490 0.258 -5.640 1.00 98.31 81 VAL A CA 1
ATOM 588 C C . VAL A 1 81 ? 0.799 -0.556 -6.885 1.00 98.31 81 VAL A C 1
ATOM 590 O O . VAL A 1 81 ? 1.181 0.037 -7.883 1.00 98.31 81 VAL A O 1
ATOM 593 N N . THR A 1 82 ? 0.565 -1.872 -6.894 1.00 95.75 82 THR A N 1
ATOM 594 C CA . THR A 1 82 ? 0.844 -2.712 -8.070 1.00 95.75 82 THR A CA 1
ATOM 595 C C . THR A 1 82 ? 0.156 -2.192 -9.334 1.00 95.75 82 THR A C 1
ATOM 597 O O . THR A 1 82 ? 0.763 -2.164 -10.400 1.00 95.75 82 THR A O 1
ATOM 600 N N . GLY A 1 83 ? -1.096 -1.737 -9.222 1.00 95.06 83 GLY A N 1
ATOM 601 C CA . GLY A 1 83 ? -1.797 -1.098 -10.337 1.00 95.06 83 GLY A CA 1
ATOM 602 C C . GLY A 1 83 ? -1.269 0.309 -10.631 1.00 95.06 83 GLY A C 1
ATOM 603 O O . GLY A 1 83 ? -1.046 0.653 -11.789 1.00 95.06 83 GLY A O 1
ATOM 604 N N . GLY A 1 84 ? -1.032 1.110 -9.587 1.00 97.06 84 GLY A N 1
ATOM 605 C CA . GLY A 1 84 ? -0.531 2.483 -9.714 1.00 97.06 84 GLY A CA 1
ATOM 606 C C . GLY A 1 84 ? 0.855 2.581 -10.360 1.00 97.06 84 GLY A C 1
ATOM 607 O O . GLY A 1 84 ? 1.060 3.413 -11.237 1.00 97.06 84 GLY A O 1
ATOM 608 N N . ALA A 1 85 ? 1.780 1.692 -9.998 1.00 97.44 85 ALA A N 1
ATOM 609 C CA . ALA A 1 85 ? 3.160 1.651 -10.487 1.00 97.44 85 ALA A CA 1
ATOM 610 C C . ALA A 1 85 ? 3.265 1.337 -11.984 1.00 97.44 85 ALA A C 1
ATOM 612 O O . ALA A 1 85 ? 4.247 1.701 -12.633 1.00 97.44 85 ALA A O 1
ATOM 613 N N . MET A 1 86 ? 2.226 0.727 -12.560 1.00 96.31 86 MET A N 1
ATOM 614 C CA . MET A 1 86 ? 2.136 0.504 -14.002 1.00 96.31 86 MET A CA 1
ATOM 615 C C . MET A 1 86 ? 1.841 1.790 -14.780 1.00 96.31 86 MET A C 1
ATOM 617 O O . MET A 1 86 ? 2.145 1.844 -15.969 1.00 96.31 86 MET A O 1
ATOM 621 N N . ILE A 1 87 ? 1.289 2.831 -14.142 1.00 96.19 87 ILE A N 1
ATOM 622 C CA . ILE A 1 87 ? 0.985 4.113 -14.792 1.00 96.19 87 ILE A CA 1
ATOM 623 C C . ILE A 1 87 ? 2.270 4.774 -15.315 1.00 96.19 87 ILE A C 1
ATOM 625 O O . ILE A 1 87 ? 2.366 4.941 -16.533 1.00 96.19 87 ILE A O 1
ATOM 629 N N . PRO A 1 88 ? 3.272 5.128 -14.481 1.00 95.50 88 PRO A N 1
ATOM 630 C CA . PRO A 1 88 ? 4.504 5.743 -14.973 1.00 95.50 88 PRO A CA 1
ATOM 631 C C . PRO A 1 88 ? 5.324 4.774 -15.829 1.00 95.50 88 PRO A C 1
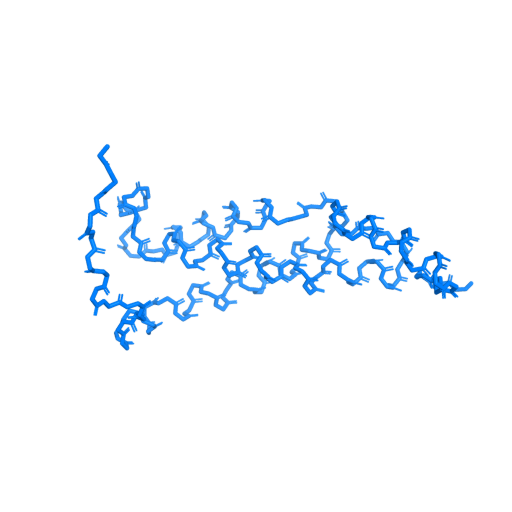ATOM 633 O O . PRO A 1 88 ? 5.945 5.209 -16.800 1.00 95.50 88 PRO A O 1
ATOM 636 N N . LEU A 1 89 ? 5.270 3.466 -15.547 1.00 96.00 89 LEU A N 1
ATOM 637 C CA . LEU A 1 89 ? 5.978 2.476 -16.352 1.00 96.00 89 LEU A CA 1
ATOM 638 C C . LEU A 1 89 ? 5.461 2.483 -17.788 1.00 96.00 89 LEU A C 1
ATOM 640 O O . LEU A 1 89 ? 6.239 2.669 -18.714 1.00 96.00 89 LEU A O 1
ATOM 644 N N . LEU A 1 90 ? 4.156 2.304 -17.989 1.00 95.12 90 LEU A N 1
ATOM 645 C CA . LEU A 1 90 ? 3.593 2.176 -19.332 1.00 95.12 90 LEU A CA 1
ATOM 646 C C . LEU A 1 90 ? 3.538 3.518 -20.067 1.00 95.12 90 LEU A C 1
ATOM 648 O O . LEU A 1 90 ? 3.726 3.540 -21.279 1.00 95.12 90 LEU A O 1
ATOM 652 N N . SER A 1 91 ? 3.292 4.622 -19.354 1.00 94.25 91 SER A N 1
ATOM 653 C CA . SER A 1 91 ? 3.156 5.946 -19.978 1.00 94.25 91 SER A CA 1
ATOM 654 C C . SER A 1 91 ? 4.485 6.660 -20.220 1.00 94.25 91 SER A C 1
ATOM 656 O O . SER A 1 91 ? 4.611 7.347 -21.230 1.00 94.25 91 SER A O 1
ATOM 658 N N . LEU A 1 92 ? 5.471 6.507 -19.328 1.00 94.62 92 LEU A N 1
ATOM 659 C CA . LEU A 1 92 ? 6.741 7.244 -19.376 1.00 94.62 92 LEU A CA 1
ATOM 660 C C . LEU A 1 92 ? 7.970 6.338 -19.523 1.00 94.62 92 LEU A C 1
ATOM 662 O O . LEU A 1 92 ? 9.066 6.852 -19.722 1.00 94.62 92 LEU A O 1
ATOM 666 N N . GLY A 1 93 ? 7.827 5.015 -19.400 1.00 93.56 93 GLY A N 1
ATOM 667 C CA . GLY A 1 93 ? 8.975 4.105 -19.334 1.00 93.56 93 GLY A CA 1
ATOM 668 C C . GLY A 1 93 ? 9.751 4.217 -18.016 1.00 93.56 93 GLY A C 1
ATOM 669 O O . GLY A 1 93 ? 10.891 3.766 -17.937 1.00 93.56 93 GLY A O 1
ATOM 670 N N . ILE A 1 94 ? 9.159 4.831 -16.982 1.00 95.25 94 ILE A N 1
ATOM 671 C CA . ILE A 1 94 ? 9.804 5.091 -15.689 1.00 95.25 94 ILE A CA 1
ATOM 672 C C . ILE A 1 94 ? 9.180 4.180 -14.627 1.00 95.25 94 ILE A C 1
ATOM 674 O O . ILE A 1 94 ? 7.958 4.160 -14.490 1.00 95.25 94 ILE A O 1
ATOM 678 N N . PRO A 1 95 ? 9.972 3.442 -13.839 1.00 94.75 95 PRO A N 1
ATOM 679 C CA . PRO A 1 95 ? 9.418 2.545 -12.835 1.00 94.75 95 PRO A CA 1
ATOM 680 C C . PRO A 1 95 ? 8.723 3.300 -11.694 1.00 94.75 95 PRO A C 1
ATOM 682 O O . PRO A 1 95 ? 9.255 4.274 -11.155 1.00 94.75 95 PRO A O 1
ATOM 685 N N . GLY A 1 96 ? 7.548 2.812 -11.289 1.00 93.62 96 GLY A N 1
ATOM 686 C CA . GLY A 1 96 ? 6.859 3.276 -10.079 1.00 93.62 96 GLY A CA 1
ATOM 687 C C . GLY A 1 96 ? 7.485 2.726 -8.793 1.00 93.62 96 GLY A C 1
ATOM 688 O O . GLY A 1 96 ? 7.423 3.356 -7.742 1.00 93.62 96 GLY A O 1
ATOM 689 N N . ASP A 1 97 ? 8.142 1.569 -8.884 1.00 95.12 97 ASP A N 1
ATOM 690 C CA . ASP A 1 97 ? 8.803 0.870 -7.783 1.00 95.12 97 ASP A CA 1
ATOM 691 C C . ASP A 1 97 ? 9.917 -0.074 -8.282 1.00 95.12 97 ASP A C 1
ATOM 693 O O . ASP A 1 97 ? 10.167 -0.219 -9.481 1.00 95.12 97 ASP A O 1
ATOM 697 N N . SER A 1 98 ? 10.618 -0.743 -7.364 1.00 94.19 98 SER A N 1
ATOM 698 C CA . SER A 1 98 ? 11.706 -1.661 -7.731 1.00 94.19 98 SER A CA 1
ATOM 699 C C . SER A 1 98 ? 11.241 -2.872 -8.550 1.00 94.19 98 SER A C 1
ATOM 701 O O . SER A 1 98 ? 12.003 -3.384 -9.368 1.00 94.19 98 SER A O 1
ATOM 703 N N . VAL A 1 99 ? 10.004 -3.339 -8.361 1.00 94.44 99 VAL A N 1
ATOM 704 C CA . VAL A 1 99 ? 9.469 -4.512 -9.074 1.00 94.44 99 VAL A CA 1
ATOM 705 C C . VAL A 1 99 ? 9.170 -4.153 -10.528 1.00 94.44 99 VAL A C 1
ATOM 707 O O . VAL A 1 99 ? 9.543 -4.877 -11.449 1.00 94.44 99 VAL A O 1
ATOM 710 N N . THR A 1 100 ? 8.559 -2.996 -10.751 1.00 95.56 100 THR A N 1
ATOM 711 C CA . THR A 1 100 ? 8.299 -2.442 -12.080 1.00 95.56 100 THR A CA 1
ATOM 712 C C . THR A 1 100 ? 9.591 -2.081 -12.816 1.00 95.56 100 THR A C 1
ATOM 714 O O . THR A 1 100 ? 9.658 -2.250 -14.030 1.00 95.56 100 THR A O 1
ATOM 717 N N . ALA A 1 101 ? 10.671 -1.716 -12.118 1.00 95.19 101 ALA A N 1
ATOM 718 C CA . ALA A 1 101 ? 11.990 -1.561 -12.744 1.00 95.19 101 ALA A CA 1
ATOM 719 C C . ALA A 1 101 ? 12.504 -2.874 -13.359 1.00 95.19 101 ALA A C 1
ATOM 721 O O . ALA A 1 101 ? 12.977 -2.893 -14.496 1.00 95.19 101 ALA A O 1
ATOM 722 N N . ILE A 1 102 ? 12.349 -3.992 -12.644 1.00 96.06 102 ILE A N 1
ATOM 723 C CA . ILE A 1 102 ? 12.656 -5.327 -13.180 1.00 96.06 102 ILE A CA 1
ATOM 724 C C . ILE A 1 102 ? 11.732 -5.644 -14.365 1.00 96.06 102 ILE A C 1
ATOM 726 O O . ILE A 1 102 ? 12.173 -6.198 -15.375 1.00 96.06 102 ILE A O 1
ATOM 730 N N . LEU A 1 103 ? 10.457 -5.254 -14.270 1.00 95.81 103 LEU A N 1
ATOM 731 C CA . LEU A 1 103 ? 9.470 -5.478 -15.322 1.00 95.81 103 LEU A CA 1
ATOM 732 C C . LEU A 1 103 ? 9.814 -4.753 -16.631 1.00 95.81 103 LEU A C 1
ATOM 734 O O . LEU A 1 103 ? 9.589 -5.327 -17.692 1.00 95.81 103 LEU A O 1
ATOM 738 N N . ILE A 1 104 ? 10.417 -3.559 -16.584 1.00 95.00 104 ILE A N 1
ATOM 739 C CA . ILE A 1 104 ? 10.930 -2.874 -17.787 1.00 95.00 104 ILE A CA 1
ATOM 740 C C . ILE A 1 104 ? 11.927 -3.775 -18.527 1.00 95.00 104 ILE A C 1
ATOM 742 O O . ILE A 1 104 ? 11.792 -3.982 -19.732 1.00 95.00 104 ILE A O 1
ATOM 746 N N . GLY A 1 105 ? 12.876 -4.386 -17.809 1.00 93.56 105 GLY A N 1
ATOM 747 C CA . GLY A 1 105 ? 13.827 -5.332 -18.401 1.00 93.56 105 GLY A CA 1
ATOM 748 C C . GLY A 1 105 ? 13.141 -6.558 -19.015 1.00 93.56 105 GLY A C 1
ATOM 749 O O . GLY A 1 105 ? 13.491 -6.983 -20.118 1.00 93.56 105 GLY A O 1
ATOM 750 N N . ALA A 1 106 ? 12.116 -7.095 -18.345 1.00 96.31 106 ALA A N 1
ATOM 751 C CA . ALA A 1 106 ? 11.319 -8.202 -18.872 1.00 96.31 106 ALA A CA 1
ATOM 752 C C . ALA A 1 106 ? 10.534 -7.811 -20.138 1.00 96.31 106 ALA A C 1
ATOM 754 O O . ALA A 1 106 ? 10.483 -8.589 -21.090 1.00 96.31 106 ALA A O 1
ATOM 755 N N . PHE A 1 107 ? 9.959 -6.607 -20.179 1.00 95.19 107 PHE A N 1
ATOM 756 C CA . PHE A 1 107 ? 9.254 -6.080 -21.348 1.00 95.19 107 PHE A CA 1
ATOM 757 C C . PHE A 1 107 ? 10.202 -5.901 -22.530 1.00 95.19 107 PHE A C 1
ATOM 759 O O . PHE A 1 107 ? 9.939 -6.455 -23.598 1.00 95.19 107 PHE A O 1
ATOM 766 N N . MET A 1 108 ? 11.354 -5.261 -22.318 1.00 94.19 108 MET A N 1
ATOM 767 C CA . MET A 1 108 ? 12.373 -5.086 -23.356 1.00 94.19 108 MET A CA 1
ATOM 768 C C . MET A 1 108 ? 12.884 -6.432 -23.887 1.00 94.19 108 MET A C 1
ATOM 770 O O . MET A 1 108 ? 13.006 -6.613 -25.096 1.00 94.19 108 MET A O 1
ATOM 774 N N . SER A 1 109 ? 13.099 -7.420 -23.009 1.00 95.56 109 SER A N 1
ATOM 775 C CA . SER A 1 109 ? 13.471 -8.787 -23.408 1.00 95.56 109 SER A CA 1
ATOM 776 C C . SER A 1 109 ? 12.411 -9.466 -24.285 1.00 95.56 109 SER A C 1
ATOM 778 O O . SER A 1 109 ? 12.744 -10.320 -25.108 1.00 95.56 109 SER A O 1
ATOM 780 N N . LYS A 1 110 ? 11.138 -9.085 -24.136 1.00 94.75 110 LYS A N 1
ATOM 781 C CA . LYS A 1 110 ? 10.011 -9.560 -24.950 1.00 94.75 110 LYS A CA 1
ATOM 782 C C . LYS A 1 110 ? 9.696 -8.657 -26.148 1.00 94.75 110 LYS A C 1
ATOM 784 O O . LYS A 1 110 ? 8.690 -8.889 -26.811 1.00 94.75 110 LYS A O 1
ATOM 789 N N . GLY A 1 111 ? 10.534 -7.661 -26.442 1.00 92.38 111 GLY A N 1
ATOM 790 C CA . GLY A 1 111 ? 10.324 -6.724 -27.548 1.00 92.38 111 GLY A CA 1
ATOM 791 C C . GLY A 1 111 ? 9.207 -5.704 -27.302 1.00 92.38 111 GLY A C 1
ATOM 792 O O . GLY A 1 111 ? 8.745 -5.072 -28.246 1.00 92.38 111 GLY A O 1
ATOM 793 N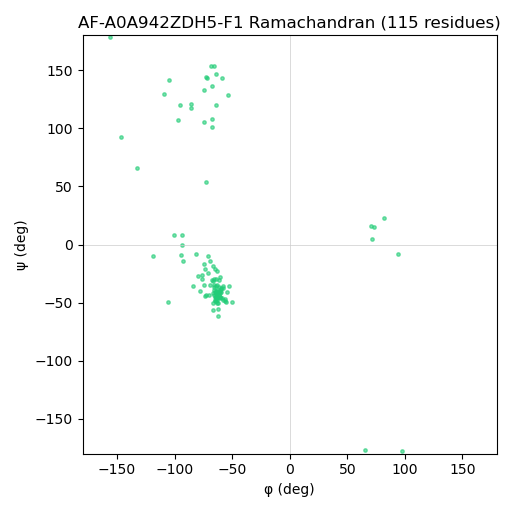 N . LEU A 1 112 ? 8.760 -5.546 -26.054 1.00 92.38 112 LEU A N 1
ATOM 794 C CA . LEU A 1 112 ? 7.818 -4.510 -25.644 1.00 92.38 112 LEU A CA 1
ATOM 795 C C . LEU A 1 112 ? 8.609 -3.319 -25.098 1.00 92.38 112 LEU A C 1
ATOM 797 O O . LEU A 1 112 ? 9.344 -3.462 -24.121 1.00 92.38 112 LEU A O 1
ATOM 801 N N . GLN A 1 113 ? 8.449 -2.147 -25.710 1.00 91.00 113 GLN A N 1
ATOM 802 C CA . GLN A 1 113 ? 9.020 -0.902 -25.202 1.00 91.00 113 GLN A CA 1
ATOM 803 C C . GLN A 1 113 ? 7.957 -0.147 -24.390 1.00 91.00 113 GLN A C 1
ATOM 805 O O . GLN A 1 113 ? 7.001 0.358 -24.978 1.00 91.00 113 GLN A O 1
ATOM 810 N N . PRO A 1 114 ? 8.067 -0.099 -23.051 1.00 90.94 114 PRO A N 1
ATOM 811 C CA . PRO A 1 114 ? 7.215 0.756 -22.234 1.00 90.94 114 PRO A CA 1
ATOM 812 C C . PRO A 1 114 ? 7.614 2.234 -22.393 1.00 90.94 114 PRO A C 1
ATOM 814 O O . PRO A 1 114 ? 8.802 2.543 -22.489 1.00 90.94 114 PRO A O 1
ATOM 817 N N . GLY A 1 115 ? 6.633 3.140 -22.377 1.00 88.81 115 GLY A N 1
ATOM 818 C CA . GLY A 1 115 ? 6.839 4.576 -22.592 1.00 88.81 115 GLY A CA 1
ATOM 819 C C . GLY A 1 115 ? 6.567 5.043 -24.031 1.00 88.81 115 GLY A C 1
A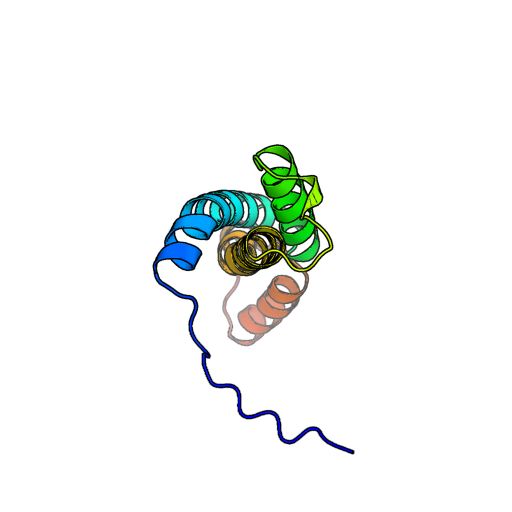TOM 820 O O . GLY A 1 115 ? 6.124 4.254 -24.868 1.00 88.81 115 GLY A O 1
ATOM 821 N N . PRO A 1 116 ? 6.772 6.340 -24.323 1.00 82.06 116 PRO A N 1
ATOM 822 C CA . PRO A 1 116 ? 6.522 6.914 -25.643 1.00 82.06 116 PRO A CA 1
ATOM 823 C C . PRO A 1 116 ? 7.467 6.346 -26.713 1.00 82.06 116 PRO A C 1
ATOM 825 O O . PRO A 1 116 ? 8.591 5.945 -26.399 1.00 82.06 116 PRO A O 1
ATOM 828 N N . LEU A 1 117 ? 7.003 6.352 -27.969 1.00 61.69 117 LEU A N 1
ATOM 829 C CA . LEU A 1 117 ? 7.830 6.113 -29.160 1.00 61.69 117 LEU A CA 1
ATOM 830 C C . LEU A 1 117 ? 8.697 7.333 -29.489 1.00 61.69 117 LEU A C 1
ATOM 832 O O . LEU A 1 117 ? 8.181 8.467 -29.343 1.00 61.69 117 LEU A O 1
#

Foldseek 3Di:
DPDPDDPPDPDDDPVLCVVQVVLLVVLLVQLLQLLLAFASALVVSLVVSLVVLLVPDPCVVCQPVPPSNNPNNSVSSRVSSVNNQVNCCQAQVGGSHPVSVVVCVVCVVVVHHRHDD

Sequence (117 aa):
MVSNAKIKDILPKRNEIKKITIPMVRSGILGTIIGAIPGAGGDIAAFVSYNETKRFSKTPEKFGTGCIEGIAAPEAGNNAVTGGAMIPLLSLGIPGDSVTAILIGAFMSKGLQPGPL

Mean predicted aligned error: 5.18 Å